Protein AF-A0A2S1JP71-F1 (afdb_monomer)

Nearest PDB structures (foldseek):
  1a8r-assembly1_A  TM=5.480E-01  e=1.142E+00  Escherichia coli
  1n3s-assembly1_A  TM=5.502E-01  e=2.352E+00  Escherichia coli
  4v3p-assembly1_SO  TM=3.922E-01  e=4.245E+00  Triticum aestivum

Foldseek 3Di:
DDPVVVVVVVVQVVVVCVVVVHPDDDDDDPQLQVQLVVQLVVLVVVCVVVVNDPVDPVSVVVSVVRSRPCSPPD

Structure (mmCIF, N/CA/C/O backbone):
data_AF-A0A2S1JP71-F1
#
_entry.id   AF-A0A2S1JP71-F1
#
loop_
_atom_site.group_PDB
_atom_site.id
_atom_site.type_symbol
_atom_site.label_atom_id
_atom_site.label_alt_id
_atom_site.label_comp_id
_atom_site.label_asym_id
_atom_site.label_entity_id
_atom_site.label_seq_id
_atom_site.pdbx_PDB_ins_code
_atom_site.Cartn_x
_atom_site.Cartn_y
_atom_site.Cartn_z
_atom_site.occupancy
_atom_site.B_iso_or_equiv
_atom_site.auth_seq_id
_atom_site.auth_comp_id
_atom_site.auth_asym_id
_atom_site.auth_atom_id
_atom_site.pdbx_PDB_model_num
ATOM 1 N N . MET A 1 1 ? 26.974 0.785 1.015 1.00 60.94 1 MET A N 1
ATOM 2 C CA . MET A 1 1 ? 25.534 0.492 1.206 1.00 60.94 1 MET A CA 1
ATOM 3 C C . MET A 1 1 ? 25.427 -0.597 2.264 1.00 60.94 1 MET A C 1
ATOM 5 O O . MET A 1 1 ? 26.115 -1.597 2.116 1.00 60.94 1 MET A O 1
ATOM 9 N N . SER A 1 2 ? 24.687 -0.388 3.358 1.00 83.31 2 SER A N 1
ATOM 10 C CA . SER A 1 2 ? 24.583 -1.397 4.429 1.00 83.31 2 SER A CA 1
ATOM 11 C C . SER A 1 2 ? 23.762 -2.606 3.967 1.00 83.31 2 SER A C 1
ATOM 13 O O . SER A 1 2 ? 22.926 -2.476 3.070 1.00 83.31 2 SER A O 1
ATOM 15 N N . MET A 1 3 ? 23.953 -3.768 4.599 1.00 76.12 3 MET A N 1
ATOM 16 C CA . MET A 1 3 ? 23.148 -4.969 4.328 1.00 76.12 3 MET A CA 1
ATOM 17 C C . MET A 1 3 ? 21.642 -4.679 4.461 1.00 76.12 3 MET A C 1
ATOM 19 O O . MET A 1 3 ? 20.851 -5.080 3.615 1.00 76.12 3 MET A O 1
ATOM 23 N N . GLN A 1 4 ? 21.263 -3.860 5.447 1.00 76.94 4 GLN A N 1
ATOM 24 C CA . GLN A 1 4 ? 19.889 -3.392 5.655 1.00 76.94 4 GLN A CA 1
ATOM 25 C C . GLN A 1 4 ? 19.344 -2.572 4.471 1.00 76.94 4 GLN A C 1
ATOM 27 O O . GLN A 1 4 ? 18.187 -2.733 4.091 1.00 76.94 4 GLN A O 1
ATOM 32 N N . SER A 1 5 ? 20.177 -1.731 3.847 1.00 84.69 5 SER A N 1
ATOM 33 C CA . SER A 1 5 ? 19.774 -0.911 2.693 1.00 84.69 5 SER A CA 1
ATOM 34 C C . SER A 1 5 ? 19.500 -1.763 1.446 1.00 84.69 5 SER A C 1
ATOM 36 O O . SER A 1 5 ? 18.564 -1.488 0.699 1.00 84.69 5 SER A O 1
ATOM 38 N N . LE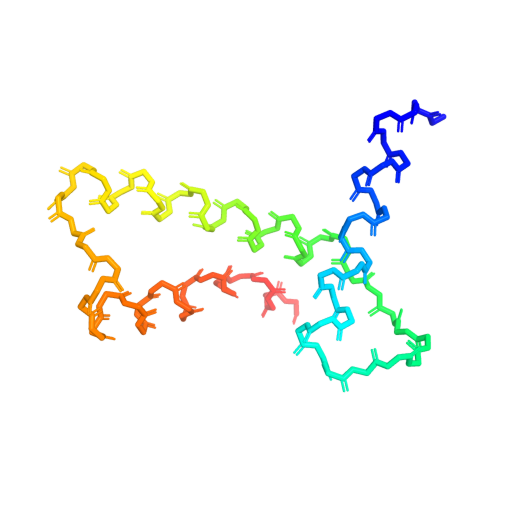U A 1 6 ? 20.297 -2.819 1.232 1.00 88.00 6 LEU A N 1
ATOM 39 C CA . LEU A 1 6 ? 20.101 -3.792 0.148 1.00 88.00 6 LEU A CA 1
ATOM 40 C C . LEU A 1 6 ? 18.816 -4.599 0.342 1.00 88.00 6 LEU A C 1
ATOM 42 O O . LEU A 1 6 ? 18.037 -4.745 -0.599 1.00 88.00 6 LEU A O 1
ATOM 46 N N . THR A 1 7 ? 18.569 -5.076 1.563 1.00 92.50 7 THR A N 1
ATOM 47 C CA . THR A 1 7 ? 17.348 -5.819 1.899 1.00 92.50 7 THR A CA 1
ATOM 48 C C . THR A 1 7 ? 16.100 -4.970 1.685 1.00 92.50 7 THR A C 1
ATOM 50 O O . THR A 1 7 ? 15.162 -5.426 1.034 1.00 92.50 7 THR A O 1
ATOM 53 N N . ALA A 1 8 ? 16.104 -3.718 2.156 1.00 89.31 8 ALA A N 1
ATOM 54 C CA . ALA A 1 8 ? 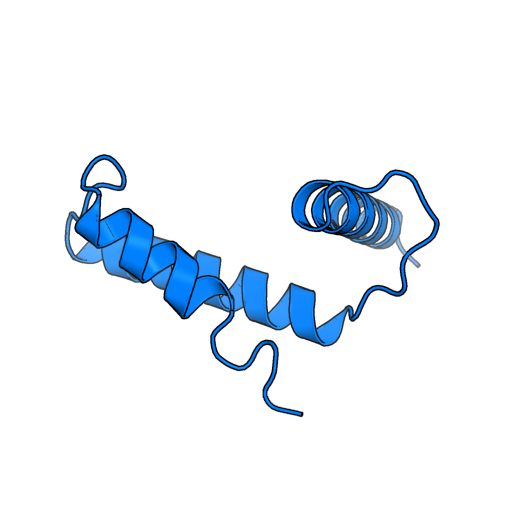14.986 -2.798 1.959 1.00 89.31 8 ALA A CA 1
ATOM 55 C C . ALA A 1 8 ? 14.705 -2.546 0.468 1.00 89.31 8 ALA A C 1
ATOM 57 O O . ALA A 1 8 ? 13.556 -2.607 0.032 1.00 89.31 8 ALA A O 1
ATOM 58 N N . LEU A 1 9 ? 15.750 -2.327 -0.338 1.00 90.44 9 LEU A N 1
ATOM 59 C CA . LEU A 1 9 ? 15.599 -2.134 -1.780 1.00 90.44 9 LEU A CA 1
ATOM 60 C C . LEU A 1 9 ? 15.053 -3.385 -2.484 1.00 90.44 9 LEU A C 1
ATOM 62 O O . LEU A 1 9 ? 14.214 -3.269 -3.375 1.00 90.44 9 LEU A O 1
ATOM 66 N N . ASN A 1 10 ? 15.514 -4.575 -2.099 1.00 91.94 10 ASN A N 1
ATOM 67 C CA . ASN A 1 10 ? 15.026 -5.826 -2.675 1.00 91.94 10 ASN A CA 1
ATOM 68 C C . ASN A 1 10 ? 13.555 -6.072 -2.331 1.00 91.94 10 ASN A C 1
ATOM 70 O O . ASN A 1 10 ? 12.791 -6.456 -3.213 1.00 91.94 10 ASN A O 1
ATOM 74 N N . LEU A 1 11 ? 13.141 -5.791 -1.092 1.00 92.31 11 LEU A N 1
ATOM 75 C CA . LEU A 1 11 ? 11.740 -5.897 -0.689 1.00 92.31 11 LEU A CA 1
ATOM 76 C C . LEU A 1 11 ? 10.854 -4.962 -1.522 1.00 92.31 11 LEU A C 1
ATOM 78 O O . LEU A 1 11 ? 9.863 -5.412 -2.091 1.00 92.31 11 LEU A O 1
ATOM 82 N N . LEU A 1 12 ? 11.266 -3.700 -1.684 1.00 91.88 12 LEU A N 1
ATOM 83 C CA . LEU A 1 12 ? 10.550 -2.732 -2.519 1.00 91.88 12 LEU A CA 1
ATOM 84 C C . LEU A 1 12 ? 10.406 -3.200 -3.973 1.00 91.88 12 LEU A C 1
ATOM 86 O O . LEU A 1 12 ? 9.335 -3.064 -4.554 1.00 91.88 12 LEU A O 1
ATOM 90 N N . LYS A 1 13 ? 11.451 -3.793 -4.563 1.00 91.25 13 LYS A N 1
ATOM 91 C CA . LYS A 1 13 ? 11.380 -4.348 -5.927 1.00 91.25 13 LYS A CA 1
ATOM 92 C C . LYS A 1 13 ? 10.370 -5.491 -6.044 1.00 91.25 13 LYS A C 1
ATOM 94 O O . LYS A 1 13 ? 9.681 -5.591 -7.054 1.00 91.25 13 LYS A O 1
ATOM 99 N N . ILE A 1 14 ? 10.294 -6.357 -5.035 1.00 92.12 14 ILE A N 1
ATOM 100 C 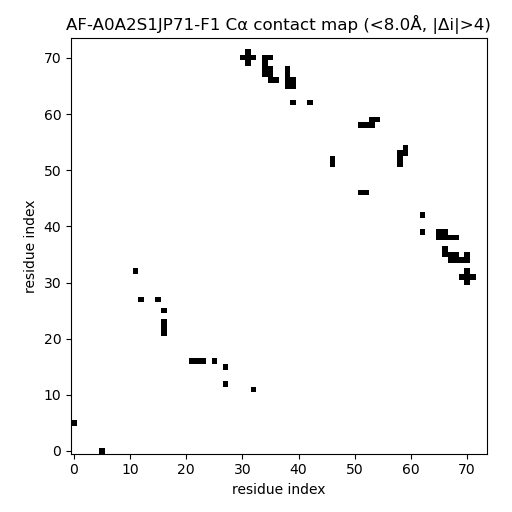CA . ILE A 1 14 ? 9.332 -7.466 -5.008 1.00 92.12 14 ILE A CA 1
ATOM 101 C C . ILE A 1 14 ? 7.905 -6.923 -4.896 1.00 92.12 14 ILE A C 1
ATOM 103 O O . ILE A 1 14 ? 7.017 -7.389 -5.606 1.00 92.12 14 ILE A O 1
ATOM 107 N N . GLU A 1 15 ? 7.679 -5.937 -4.031 1.00 92.06 15 GLU A N 1
ATOM 108 C CA . GLU A 1 15 ? 6.369 -5.298 -3.887 1.00 92.06 15 GLU A CA 1
ATOM 109 C C . GLU A 1 15 ? 5.931 -4.565 -5.163 1.00 92.06 15 GLU A C 1
ATOM 111 O O . GLU A 1 15 ? 4.777 -4.702 -5.566 1.00 92.06 15 GLU A O 1
ATOM 116 N N . ASP A 1 16 ? 6.845 -3.866 -5.846 1.00 91.69 16 ASP A N 1
ATOM 117 C CA . ASP A 1 16 ? 6.573 -3.186 -7.122 1.00 91.69 16 ASP A CA 1
ATOM 118 C C . ASP A 1 16 ? 6.108 -4.145 -8.214 1.00 91.69 16 ASP A C 1
ATOM 120 O O . ASP A 1 16 ? 5.098 -3.895 -8.874 1.00 91.69 16 ASP A O 1
ATOM 124 N N . ARG A 1 17 ? 6.789 -5.284 -8.350 1.00 91.75 17 ARG A N 1
ATOM 125 C CA . ARG A 1 17 ? 6.403 -6.338 -9.295 1.00 91.75 17 ARG A CA 1
ATOM 126 C C . ARG A 1 17 ? 5.042 -6.935 -8.976 1.00 91.75 17 ARG A C 1
ATOM 128 O O . ARG A 1 17 ? 4.220 -7.091 -9.874 1.00 91.75 17 ARG A O 1
ATOM 135 N N . LYS A 1 18 ? 4.773 -7.209 -7.694 1.00 92.06 18 LYS A N 1
ATOM 136 C CA . LYS A 1 18 ? 3.466 -7.714 -7.244 1.00 92.06 18 LYS A CA 1
ATOM 137 C C . LYS A 1 18 ? 2.344 -6.722 -7.541 1.00 92.06 18 LYS A C 1
ATOM 139 O O . LYS A 1 18 ? 1.299 -7.131 -8.034 1.00 92.06 18 LYS A O 1
ATOM 144 N N . ALA A 1 19 ? 2.566 -5.433 -7.285 1.00 89.06 19 ALA A N 1
ATOM 145 C CA . ALA A 1 19 ? 1.584 -4.386 -7.560 1.00 89.06 19 ALA A CA 1
ATOM 146 C C . ALA A 1 19 ? 1.296 -4.235 -9.064 1.00 89.06 19 ALA A C 1
ATOM 148 O O . ALA A 1 19 ? 0.146 -4.054 -9.452 1.00 89.06 19 ALA A O 1
ATOM 149 N N . LYS A 1 20 ? 2.329 -4.347 -9.909 1.00 90.50 20 LYS A N 1
ATOM 150 C CA . LYS A 1 20 ? 2.214 -4.267 -11.375 1.00 90.50 20 LYS A CA 1
ATOM 151 C C . LYS A 1 20 ? 1.803 -5.582 -12.042 1.00 90.50 20 LYS A C 1
ATOM 153 O O . LYS A 1 20 ? 1.570 -5.581 -13.245 1.00 90.50 20 LYS A O 1
ATOM 158 N N . GLN A 1 21 ? 1.728 -6.677 -11.283 1.00 93.06 21 GLN A N 1
ATOM 159 C CA . GLN A 1 21 ? 1.425 -8.024 -11.778 1.00 93.06 21 GLN A CA 1
ATOM 160 C C . GLN A 1 21 ? 2.325 -8.434 -12.959 1.00 93.06 21 GLN A C 1
ATOM 162 O O . GL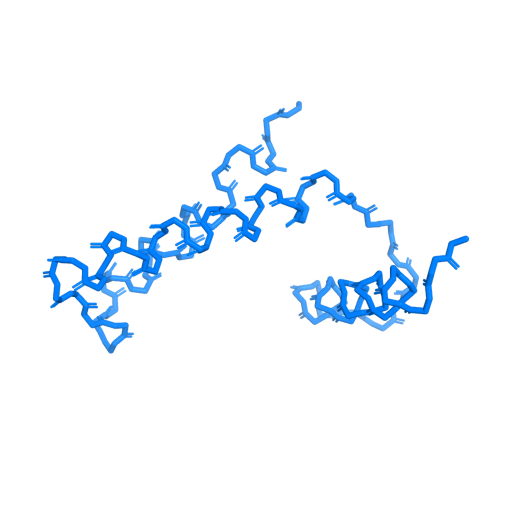N A 1 21 ? 1.853 -8.956 -13.965 1.00 93.06 21 GLN A O 1
ATOM 167 N N . THR A 1 22 ? 3.629 -8.166 -12.847 1.00 91.31 22 THR A N 1
ATOM 168 C CA . THR A 1 22 ? 4.609 -8.478 -13.895 1.00 91.31 22 THR A CA 1
ATOM 169 C C . THR A 1 22 ? 5.899 -9.038 -13.310 1.00 91.31 22 THR A C 1
ATOM 171 O O . THR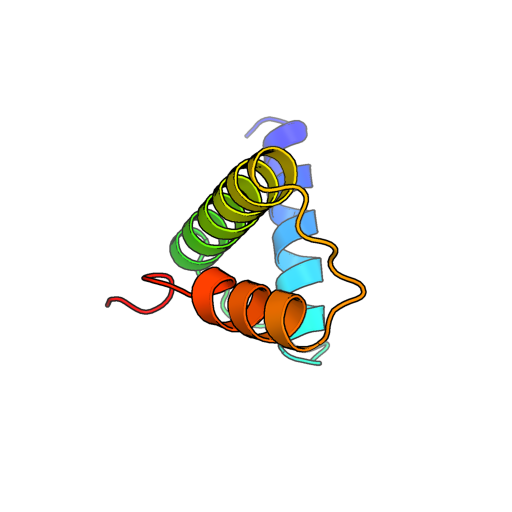 A 1 22 ? 6.380 -8.576 -12.272 1.00 91.31 22 THR A O 1
ATOM 174 N N . ASP A 1 23 ? 6.480 -10.008 -14.013 1.00 88.69 23 ASP A N 1
ATOM 175 C CA . ASP A 1 23 ? 7.806 -10.558 -13.723 1.00 88.69 23 ASP A CA 1
ATOM 176 C C . ASP A 1 23 ? 8.918 -9.869 -14.533 1.00 88.69 23 ASP A C 1
ATOM 178 O O . ASP A 1 23 ? 10.108 -10.138 -14.336 1.00 88.69 23 ASP A O 1
ATOM 182 N N . GLU A 1 24 ? 8.548 -8.945 -15.423 1.00 89.38 24 GLU A N 1
ATOM 183 C CA . GLU A 1 24 ? 9.488 -8.198 -16.249 1.00 89.38 24 GLU A CA 1
ATOM 184 C C . GLU A 1 24 ? 10.288 -7.165 -15.437 1.00 89.38 24 GLU A C 1
ATOM 186 O O . GLU A 1 24 ? 9.975 -6.792 -14.298 1.00 89.38 24 GLU A O 1
ATOM 191 N N . ALA A 1 25 ? 11.380 -6.685 -16.031 1.00 84.62 25 ALA A N 1
ATOM 192 C CA . ALA A 1 25 ? 12.154 -5.598 -15.455 1.00 84.62 25 ALA A CA 1
ATOM 193 C C . ALA A 1 25 ? 11.352 -4.289 -15.520 1.00 84.62 25 ALA A C 1
ATOM 195 O O . ALA A 1 25 ? 11.137 -3.730 -16.591 1.00 84.62 25 ALA A O 1
ATOM 196 N N . THR A 1 26 ? 10.949 -3.772 -14.359 1.00 84.19 26 THR A N 1
ATOM 197 C CA . THR A 1 26 ? 10.234 -2.499 -14.235 1.00 84.19 26 THR A CA 1
ATOM 198 C C . THR A 1 26 ? 11.141 -1.394 -13.702 1.00 84.19 26 THR A C 1
ATOM 200 O O . THR A 1 26 ? 12.019 -1.616 -12.863 1.00 84.19 26 THR A O 1
ATOM 203 N N . ILE A 1 27 ? 10.901 -0.161 -14.157 1.00 85.81 27 ILE A N 1
ATOM 204 C CA . ILE A 1 27 ? 11.448 1.027 -13.496 1.00 85.81 27 ILE A CA 1
ATOM 205 C C . ILE A 1 27 ? 10.673 1.236 -12.191 1.00 85.81 27 ILE A C 1
ATOM 207 O O . ILE A 1 27 ? 9.440 1.299 -12.187 1.00 85.81 27 ILE A O 1
ATOM 211 N N . ILE A 1 28 ? 11.411 1.352 -11.087 1.00 86.31 28 ILE A N 1
ATOM 212 C CA . ILE A 1 28 ? 10.875 1.638 -9.756 1.00 86.31 28 ILE A CA 1
ATOM 213 C C . ILE A 1 28 ? 11.215 3.074 -9.351 1.00 86.31 28 ILE A C 1
ATOM 215 O O . ILE A 1 28 ? 12.379 3.476 -9.347 1.00 86.31 28 ILE A O 1
ATOM 219 N N . SER A 1 29 ? 10.200 3.843 -8.956 1.00 88.25 29 SER A N 1
ATOM 220 C CA . SER A 1 29 ? 10.404 5.148 -8.325 1.00 88.25 29 SER A CA 1
ATOM 221 C C . SER A 1 29 ? 10.542 4.969 -6.816 1.00 88.25 29 SER A C 1
ATOM 223 O O . SER A 1 29 ? 9.555 4.774 -6.107 1.00 88.25 29 SER A O 1
ATOM 225 N N . ILE A 1 30 ? 11.775 5.049 -6.305 1.00 88.06 30 ILE A N 1
ATOM 226 C CA . ILE A 1 30 ? 12.044 4.958 -4.859 1.00 88.06 30 ILE A CA 1
ATOM 227 C C . ILE A 1 30 ? 11.296 6.063 -4.097 1.00 88.06 30 ILE A C 1
ATOM 229 O O . ILE A 1 30 ? 10.817 5.824 -2.992 1.00 88.06 30 ILE A O 1
ATOM 233 N N . ALA A 1 31 ? 11.175 7.261 -4.678 1.00 88.81 31 ALA A N 1
ATOM 234 C CA . ALA A 1 31 ? 10.451 8.372 -4.064 1.00 88.81 31 ALA A CA 1
ATOM 235 C C . ALA A 1 31 ? 8.950 8.070 -3.927 1.00 88.81 31 ALA A C 1
ATOM 237 O O . ALA A 1 31 ? 8.393 8.245 -2.845 1.00 88.81 31 ALA A O 1
ATOM 238 N N . SER A 1 32 ? 8.330 7.535 -4.985 1.00 88.25 32 SER A N 1
ATOM 239 C CA . SER A 1 32 ? 6.916 7.137 -4.975 1.00 88.25 32 SER A CA 1
ATOM 240 C C . SER A 1 32 ? 6.651 6.051 -3.927 1.00 88.25 32 SER A C 1
ATOM 242 O O . SER A 1 32 ? 5.766 6.198 -3.088 1.00 88.25 32 SER A O 1
ATOM 244 N N . TRP A 1 33 ? 7.502 5.020 -3.868 1.00 90.88 33 TRP A N 1
ATOM 245 C CA . TRP A 1 33 ? 7.396 3.954 -2.866 1.00 90.88 33 TRP A CA 1
ATOM 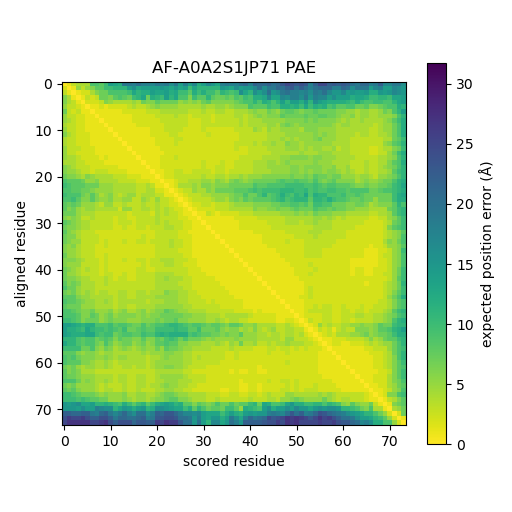246 C C . TRP A 1 33 ? 7.598 4.439 -1.429 1.00 90.88 33 TRP A C 1
ATOM 248 O O . TRP A 1 33 ? 6.890 3.996 -0.526 1.00 90.88 33 TRP A O 1
ATOM 258 N N . LYS A 1 34 ? 8.536 5.365 -1.199 1.00 90.69 34 LYS A N 1
ATOM 259 C CA . LYS A 1 34 ? 8.718 5.992 0.118 1.00 90.69 34 LYS A CA 1
ATOM 260 C C . LYS A 1 34 ? 7.476 6.768 0.544 1.00 90.69 34 LYS A C 1
ATOM 262 O O . LYS A 1 34 ? 7.044 6.612 1.681 1.00 90.69 34 LYS A O 1
ATOM 267 N N . CYS A 1 35 ? 6.902 7.562 -0.360 1.00 91.69 35 CYS A N 1
ATOM 268 C CA . CYS A 1 35 ? 5.668 8.302 -0.105 1.00 91.69 35 CYS A CA 1
ATOM 269 C C . CYS A 1 35 ? 4.511 7.345 0.210 1.00 91.69 35 CYS A C 1
ATOM 271 O O . CYS A 1 35 ? 3.867 7.484 1.246 1.00 91.69 35 CYS A O 1
ATOM 273 N N . ARG A 1 36 ? 4.342 6.289 -0.593 1.00 92.94 36 ARG A N 1
ATOM 274 C CA . ARG A 1 36 ? 3.318 5.265 -0.366 1.00 92.94 36 ARG A CA 1
ATOM 275 C C . ARG A 1 36 ? 3.435 4.601 1.003 1.00 92.94 36 ARG A C 1
ATOM 277 O O . ARG A 1 36 ? 2.453 4.527 1.734 1.00 92.94 36 ARG A O 1
ATOM 284 N N . LYS A 1 37 ? 4.634 4.147 1.379 1.00 93.38 37 LYS A N 1
ATOM 285 C CA . LYS A 1 37 ? 4.877 3.518 2.689 1.00 93.38 37 LYS A CA 1
ATOM 286 C C . LYS A 1 37 ? 4.662 4.484 3.850 1.00 93.38 37 LYS A C 1
ATOM 288 O O . LYS A 1 37 ? 4.141 4.075 4.882 1.00 93.38 37 LYS A O 1
ATOM 293 N N . PHE A 1 38 ? 5.031 5.752 3.677 1.00 94.12 38 PHE A N 1
ATOM 294 C CA . PHE A 1 38 ? 4.752 6.791 4.662 1.00 94.12 38 PHE A CA 1
ATOM 295 C C . PHE A 1 38 ? 3.244 6.992 4.855 1.00 94.12 38 PHE A C 1
ATOM 297 O O . PHE A 1 38 ? 2.774 6.978 5.990 1.00 94.12 38 PHE A O 1
ATOM 304 N N . ASN A 1 39 ? 2.479 7.106 3.767 1.00 95.25 39 ASN A N 1
ATOM 305 C CA . ASN A 1 39 ? 1.026 7.267 3.832 1.00 95.25 39 ASN A CA 1
ATOM 306 C C . ASN A 1 39 ? 0.348 6.061 4.481 1.00 95.25 39 ASN A C 1
ATOM 308 O O . ASN A 1 39 ? -0.508 6.241 5.339 1.00 95.25 39 ASN A O 1
ATOM 312 N N . GLN A 1 40 ? 0.746 4.845 4.091 1.00 95.12 40 GLN A N 1
ATOM 313 C CA . GLN A 1 40 ? 0.257 3.601 4.693 1.00 95.12 40 GLN A CA 1
ATOM 314 C C . GLN A 1 40 ? 0.470 3.609 6.204 1.00 95.12 40 GLN A C 1
ATOM 316 O O . GLN A 1 40 ? -0.486 3.458 6.954 1.00 95.12 40 GLN A O 1
ATOM 321 N N . HIS A 1 41 ? 1.689 3.924 6.644 1.00 96.00 41 HIS A N 1
ATOM 322 C CA . HIS A 1 41 ? 2.001 4.005 8.064 1.00 96.00 41 HIS A CA 1
ATOM 323 C C . HIS A 1 41 ? 1.190 5.085 8.797 1.00 96.00 41 HIS A C 1
ATOM 325 O O . HIS A 1 41 ? 0.705 4.848 9.899 1.00 96.00 41 HIS A O 1
ATOM 331 N N . LEU A 1 42 ? 1.011 6.265 8.196 1.00 95.62 42 LEU A N 1
ATOM 332 C CA . LEU A 1 42 ? 0.188 7.327 8.776 1.00 95.62 42 LEU A CA 1
ATOM 333 C C . LEU A 1 42 ? -1.278 6.893 8.919 1.00 95.62 42 LEU A C 1
ATOM 335 O O . LEU A 1 42 ? -1.894 7.150 9.950 1.00 95.62 42 LEU A O 1
ATOM 339 N N . MET A 1 43 ? -1.834 6.233 7.904 1.00 95.25 43 MET A N 1
ATOM 340 C CA . MET A 1 43 ? -3.208 5.735 7.946 1.00 95.25 43 MET A CA 1
ATOM 341 C C . MET A 1 43 ? -3.385 4.631 8.974 1.00 95.25 43 MET A C 1
ATOM 343 O O . MET A 1 43 ? -4.377 4.684 9.688 1.00 95.25 43 MET A O 1
ATOM 347 N N . ASP A 1 44 ? -2.437 3.695 9.091 1.00 95.44 44 ASP A N 1
ATOM 348 C CA . ASP A 1 44 ? -2.465 2.663 10.134 1.00 95.44 44 ASP A CA 1
ATOM 349 C C . ASP A 1 44 ? -2.621 3.330 11.512 1.00 95.44 44 ASP A C 1
ATOM 351 O O . ASP A 1 44 ? -3.534 3.011 12.264 1.00 95.44 44 ASP A O 1
ATOM 355 N N . ARG A 1 45 ? -1.816 4.366 11.794 1.00 96.06 45 ARG A N 1
ATOM 356 C CA . ARG A 1 45 ? -1.876 5.124 13.056 1.00 96.06 45 ARG A CA 1
ATOM 357 C C . ARG A 1 45 ? -3.214 5.830 13.268 1.00 96.06 45 ARG A C 1
ATOM 359 O O . ARG A 1 45 ? -3.788 5.730 14.347 1.00 96.06 45 ARG A O 1
ATOM 366 N N . ILE A 1 46 ? -3.710 6.538 12.253 1.00 95.19 46 ILE A N 1
ATOM 367 C CA . ILE A 1 46 ? -4.990 7.258 12.338 1.00 95.19 46 ILE A CA 1
ATOM 368 C C . ILE A 1 46 ? -6.147 6.271 12.523 1.00 95.19 46 ILE A C 1
ATOM 370 O O . ILE A 1 46 ? -7.076 6.539 13.280 1.00 95.19 46 ILE A O 1
ATOM 374 N N . PHE A 1 47 ? -6.122 5.141 11.823 1.00 94.94 47 PHE A N 1
ATOM 375 C CA . PHE A 1 47 ? -7.194 4.154 11.874 1.00 94.94 47 PHE A CA 1
ATOM 376 C C . PHE A 1 47 ? -7.187 3.406 13.203 1.00 94.94 47 PHE A C 1
ATOM 378 O O . PHE A 1 47 ? -8.261 3.238 13.775 1.00 94.94 47 PHE A O 1
ATOM 385 N N . ASP A 1 48 ? -6.012 3.075 13.738 1.00 94.19 48 ASP A N 1
ATOM 386 C CA . ASP A 1 48 ? -5.860 2.529 15.089 1.00 94.19 48 ASP A CA 1
ATOM 387 C C . ASP A 1 48 ? -6.428 3.494 16.145 1.00 94.19 48 ASP A C 1
ATOM 389 O O . ASP A 1 48 ? -7.215 3.091 17.000 1.00 94.19 48 ASP A O 1
ATOM 393 N N . GLU A 1 49 ? -6.091 4.788 16.064 1.00 96.75 49 GLU A N 1
ATOM 394 C CA . GLU A 1 49 ? -6.595 5.820 16.987 1.00 96.75 49 GLU A CA 1
ATOM 395 C C . GLU A 1 49 ? -8.116 6.015 16.891 1.00 96.75 49 GLU A C 1
ATOM 397 O O . GLU A 1 49 ? -8.778 6.292 17.893 1.00 96.75 49 GLU A O 1
ATOM 402 N N . LEU A 1 50 ? -8.684 5.843 15.696 1.00 95.44 50 LEU A N 1
ATOM 403 C CA . LEU A 1 50 ? -10.124 5.931 15.441 1.00 95.44 50 LEU A CA 1
ATOM 404 C C . LEU A 1 50 ? -10.864 4.594 15.622 1.00 95.44 50 LEU A C 1
ATOM 406 O O . LEU A 1 50 ? -12.081 4.552 15.429 1.00 95.44 50 LEU A O 1
ATOM 410 N N . ASN A 1 51 ? -10.157 3.517 15.981 1.00 94.56 51 ASN A N 1
ATOM 411 C CA . ASN A 1 51 ? -10.677 2.151 16.065 1.00 94.56 51 ASN A CA 1
ATOM 412 C C . ASN A 1 51 ? -11.415 1.709 14.780 1.00 94.56 51 ASN A C 1
ATOM 414 O O . ASN A 1 51 ? -12.509 1.137 14.822 1.00 94.56 51 ASN A O 1
ATOM 418 N N . LEU A 1 52 ? -10.837 2.037 13.622 1.00 93.75 52 LEU A N 1
ATOM 419 C CA . LEU A 1 52 ? -11.348 1.673 12.304 1.00 93.75 52 LEU A CA 1
ATOM 420 C C . LEU A 1 52 ? -10.750 0.343 11.855 1.00 93.75 52 LEU A C 1
ATOM 422 O O . LEU A 1 52 ? -9.538 0.195 11.754 1.00 93.75 52 LEU A O 1
ATOM 426 N N . ASP A 1 53 ? -11.619 -0.604 11.518 1.00 88.44 53 ASP A N 1
ATOM 427 C CA . ASP A 1 53 ? -11.206 -1.932 11.077 1.00 88.44 53 ASP A CA 1
ATOM 428 C C . ASP A 1 53 ? -11.115 -2.030 9.544 1.00 88.44 53 ASP A C 1
ATOM 430 O O . ASP A 1 53 ? -12.026 -1.625 8.811 1.00 88.44 53 ASP A O 1
ATOM 434 N N . LEU A 1 54 ? -10.031 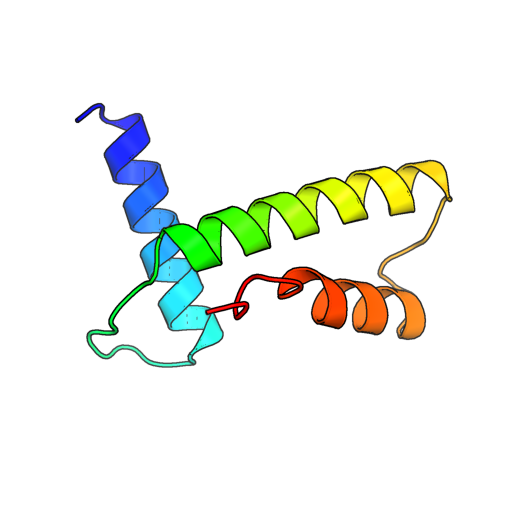-2.639 9.060 1.00 82.62 54 LEU A N 1
ATOM 435 C CA . LEU A 1 54 ? -9.807 -2.983 7.656 1.00 82.62 54 LEU A CA 1
ATOM 436 C C . LEU A 1 54 ? -10.703 -4.137 7.166 1.00 82.62 54 LEU A C 1
ATOM 438 O O . LEU A 1 54 ? -10.680 -4.455 5.982 1.00 82.62 54 LEU A O 1
ATOM 442 N N . SER A 1 55 ? -11.545 -4.739 8.011 1.00 88.25 55 SER A N 1
ATOM 443 C CA . SER A 1 55 ? -12.656 -5.580 7.528 1.00 88.25 55 SER A CA 1
ATOM 444 C C . SER A 1 55 ? -13.767 -4.765 6.851 1.00 88.25 55 SER A C 1
ATOM 446 O O . SER A 1 55 ? -14.529 -5.283 6.028 1.00 88.25 55 SER A O 1
ATOM 448 N N . CYS A 1 56 ? -13.863 -3.466 7.154 1.00 92.62 56 CYS A N 1
ATOM 449 C CA . CYS A 1 56 ? -14.859 -2.591 6.560 1.00 92.62 56 CYS A CA 1
ATOM 450 C C . CYS A 1 56 ? -14.433 -2.171 5.150 1.00 92.62 56 CYS A C 1
ATOM 452 O O . CYS A 1 56 ? -13.482 -1.411 4.967 1.00 92.62 56 CYS A O 1
ATOM 454 N N . GLY A 1 57 ? -15.205 -2.565 4.132 1.00 93.25 57 GLY A N 1
ATOM 455 C CA . GLY A 1 57 ? -14.899 -2.236 2.733 1.00 93.25 57 GLY A CA 1
ATOM 456 C C . GLY A 1 57 ? -14.769 -0.731 2.447 1.00 93.25 57 GLY A C 1
ATOM 457 O O . GLY A 1 57 ? -14.026 -0.330 1.553 1.00 93.25 57 GLY A O 1
ATOM 458 N N . LYS A 1 58 ? -15.438 0.136 3.223 1.00 93.06 58 LYS A N 1
ATOM 459 C CA . LYS A 1 58 ? -15.250 1.593 3.120 1.00 93.06 58 LYS A CA 1
ATOM 460 C C . LYS A 1 58 ? -13.869 2.020 3.623 1.00 93.06 58 LYS A C 1
ATOM 462 O O . LYS A 1 58 ? -13.239 2.855 2.980 1.00 93.06 58 LYS A O 1
ATOM 467 N N . VAL A 1 59 ? -13.418 1.454 4.741 1.00 92.75 59 VAL A N 1
ATOM 468 C CA . VAL A 1 59 ? -12.102 1.730 5.336 1.00 92.75 59 VAL A CA 1
ATOM 469 C C . VAL A 1 59 ? -11.001 1.249 4.393 1.00 92.75 59 VAL A C 1
ATOM 471 O O . VAL A 1 59 ? -10.122 2.038 4.063 1.00 92.75 59 VAL A O 1
ATOM 474 N N . VAL A 1 60 ? -11.119 0.035 3.840 1.00 94.06 60 VAL A N 1
ATOM 475 C CA . VAL A 1 60 ? -10.184 -0.502 2.828 1.00 94.06 60 VAL A CA 1
ATOM 476 C C . VAL A 1 60 ? -10.077 0.416 1.614 1.00 94.06 60 VAL A C 1
ATOM 478 O O . VAL A 1 60 ? -8.981 0.795 1.216 1.00 94.06 60 VAL A O 1
ATOM 481 N N . ARG A 1 61 ? -11.208 0.854 1.052 1.00 93.12 61 ARG A N 1
ATOM 482 C CA . ARG A 1 61 ? -11.194 1.756 -0.110 1.00 93.12 61 ARG A CA 1
ATOM 483 C C . ARG A 1 61 ? -10.527 3.100 0.176 1.00 93.12 61 ARG A C 1
ATOM 485 O O . ARG A 1 61 ? -9.897 3.667 -0.713 1.00 93.12 61 ARG A O 1
ATOM 492 N N . ILE A 1 62 ? -10.706 3.643 1.381 1.00 93.25 62 ILE A N 1
ATOM 493 C CA . ILE A 1 62 ? -10.019 4.872 1.799 1.00 93.25 62 ILE A CA 1
ATOM 494 C C . ILE A 1 62 ? -8.521 4.585 1.928 1.00 93.25 62 ILE A C 1
ATOM 496 O O . ILE A 1 62 ? -7.720 5.328 1.367 1.00 93.25 62 ILE A O 1
ATOM 500 N N . TYR A 1 63 ? -8.153 3.483 2.578 1.00 94.12 63 TYR A N 1
ATOM 501 C CA . TYR A 1 63 ? -6.767 3.059 2.742 1.00 94.12 63 TYR A CA 1
ATOM 502 C C . TYR A 1 63 ? -6.029 2.943 1.404 1.00 94.12 63 TYR A C 1
ATOM 504 O O . TYR A 1 63 ? -4.959 3.517 1.211 1.00 94.12 63 TYR A O 1
ATOM 512 N N . GLU A 1 64 ? -6.613 2.244 0.434 1.00 91.56 64 GLU A N 1
ATOM 513 C CA . GLU A 1 64 ? -6.023 2.083 -0.896 1.00 91.56 64 GLU A CA 1
ATOM 514 C C . GLU A 1 64 ? -5.888 3.427 -1.615 1.00 91.56 64 GLU A C 1
ATOM 516 O O . GLU A 1 64 ? -4.823 3.749 -2.137 1.00 91.56 64 GLU A O 1
ATOM 521 N N . ARG A 1 65 ? -6.937 4.257 -1.582 1.00 91.06 65 ARG A N 1
ATOM 522 C CA . ARG A 1 65 ? -6.939 5.562 -2.254 1.00 91.06 65 ARG A CA 1
ATOM 523 C C . ARG A 1 65 ? -5.854 6.496 -1.731 1.00 91.06 65 ARG A C 1
ATOM 525 O O . ARG A 1 65 ? -5.229 7.202 -2.518 1.00 91.06 65 ARG A O 1
ATOM 532 N N . TYR A 1 66 ? -5.672 6.541 -0.416 1.00 93.00 66 TYR A N 1
ATOM 533 C CA . TYR A 1 66 ? -4.722 7.453 0.214 1.00 93.00 66 TYR A CA 1
ATOM 534 C C . TYR A 1 66 ? -3.323 6.850 0.362 1.00 93.00 66 TYR A C 1
ATOM 536 O O . TYR A 1 66 ? -2.374 7.605 0.562 1.00 93.00 66 TYR A O 1
ATOM 544 N N . SER A 1 67 ? -3.152 5.538 0.149 1.00 91.94 67 SER A N 1
ATOM 545 C CA . SER A 1 67 ? -1.823 4.923 0.023 1.00 91.94 67 SER A CA 1
ATOM 546 C C . SER A 1 67 ? -1.014 5.614 -1.073 1.00 91.94 67 SER A C 1
ATOM 548 O O . SER A 1 67 ? 0.148 5.938 -0.860 1.00 91.94 67 SER A O 1
ATOM 550 N N . ASP A 1 68 ? -1.639 5.936 -2.205 1.00 87.31 68 ASP A N 1
ATOM 551 C CA . ASP A 1 68 ? -0.973 6.581 -3.342 1.00 87.31 68 ASP A CA 1
ATOM 552 C C . ASP A 1 68 ? -1.091 8.121 -3.339 1.00 87.31 68 ASP A C 1
ATOM 554 O O . ASP A 1 68 ? -0.741 8.784 -4.319 1.00 87.31 68 ASP A O 1
ATOM 558 N N . TYR A 1 69 ? -1.554 8.728 -2.238 1.00 86.19 69 TYR A N 1
ATOM 559 C CA . TYR A 1 69 ? -1.666 10.185 -2.126 1.00 86.19 69 TYR A CA 1
ATOM 560 C C . TYR A 1 69 ? -0.295 10.855 -2.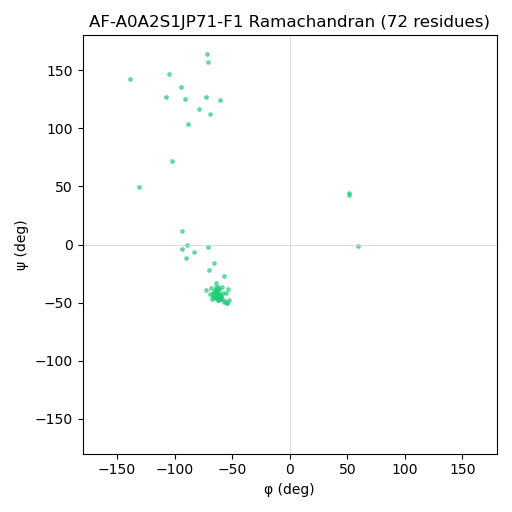274 1.00 86.19 69 TYR A C 1
ATOM 562 O O . TYR A 1 69 ? 0.645 10.513 -1.568 1.00 86.19 69 TYR A O 1
ATOM 570 N N . GLN A 1 70 ? -0.158 11.796 -3.213 1.00 75.06 70 GLN A N 1
ATOM 571 C CA . GLN A 1 70 ? 1.123 12.432 -3.575 1.00 75.06 70 GLN A CA 1
ATOM 572 C C . GLN A 1 70 ? 2.228 11.481 -4.083 1.00 75.06 70 GLN A C 1
ATOM 574 O O . GLN A 1 70 ? 3.275 11.960 -4.516 1.00 75.06 70 GLN A O 1
ATOM 579 N N . ALA A 1 71 ? 1.998 10.162 -4.151 1.00 67.12 71 ALA A N 1
ATOM 580 C CA . ALA A 1 71 ? 2.928 9.211 -4.767 1.00 67.12 71 ALA A CA 1
ATOM 581 C C . ALA A 1 71 ? 3.061 9.434 -6.290 1.00 67.12 71 ALA A C 1
ATOM 583 O O . ALA A 1 71 ? 4.024 8.963 -6.901 1.00 67.12 71 ALA A O 1
ATOM 584 N N . ILE A 1 72 ? 2.114 10.189 -6.865 1.00 57.19 72 ILE A N 1
ATOM 585 C CA . ILE A 1 72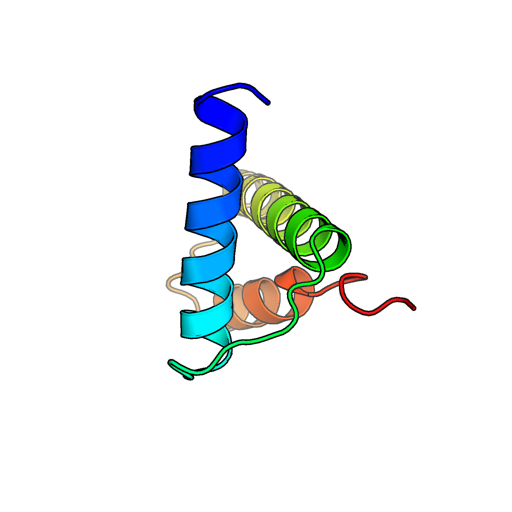 ? 2.091 10.727 -8.231 1.00 57.19 72 ILE A CA 1
ATOM 586 C C . ILE A 1 72 ? 1.747 12.231 -8.185 1.00 57.19 72 ILE A C 1
ATOM 588 O O . ILE A 1 72 ? 0.820 12.698 -8.838 1.00 57.19 72 ILE A O 1
ATOM 592 N N . ALA A 1 73 ? 2.436 13.003 -7.344 1.00 46.53 73 ALA A N 1
ATOM 593 C CA . ALA A 1 73 ? 2.517 14.452 -7.528 1.00 46.53 73 ALA A CA 1
ATOM 594 C C . ALA A 1 73 ? 3.886 14.786 -8.141 1.00 46.53 73 ALA A C 1
ATOM 596 O O . ALA A 1 73 ? 4.788 15.265 -7.455 1.00 46.53 73 ALA A O 1
ATOM 597 N N . ALA A 1 74 ? 4.039 14.445 -9.421 1.00 38.34 74 ALA A N 1
ATOM 598 C CA . ALA A 1 74 ? 5.073 14.929 -10.330 1.00 38.34 74 ALA A CA 1
ATOM 599 C C . ALA A 1 74 ? 4.387 15.329 -11.638 1.00 38.34 74 ALA A C 1
ATOM 601 O O . ALA A 1 74 ? 3.496 14.558 -12.067 1.00 38.34 74 ALA A O 1
#

Mean predicted aligned error: 5.24 Å

Radius of gyration: 14.2 Å; Cα contacts (8 Å, |Δi|>4): 37; chains: 1; bounding box: 41×26×33 Å

pLDDT: mean 88.16, std 10.52, range [38.34, 96.75]

Solvent-accessible surface area (backbone atoms only — not comparable to full-atom values): 4351 Å² total; per-residue (Å²): 133,55,74,67,56,54,51,54,52,51,52,50,55,52,51,51,29,62,74,68,73,44,92,68,95,72,92,77,58,68,67,31,53,51,39,22,53,51,36,42,53,52,47,53,54,54,27,60,75,67,72,56,55,75,86,39,69,70,49,39,54,49,52,60,61,46,22,51,51,70,36,75,73,124

Sequence (74 aa):
MSMQSLTALNLLKIEDRKAKQTDEATIISIASWKCRKFNQHLMDRIFDELNLDLSCGKVVRIYERYSDYQAIAA

Secondary structure (DSSP, 8-state):
--HHHHHHHHHHHHHHHHHHT--S-----HHHHHHHHHHHHHHHHHHHHTT--TTSHHHHHHHHHHHTTTTT--